Protein AF-A0A2E3K9Q4-F1 (afdb_monomer_lite)

Structure (mmCIF, N/CA/C/O backbone):
data_AF-A0A2E3K9Q4-F1
#
_entry.id   AF-A0A2E3K9Q4-F1
#
loop_
_atom_site.group_PDB
_atom_site.id
_atom_site.type_symbol
_atom_site.label_atom_id
_atom_site.label_alt_id
_atom_site.label_comp_id
_atom_site.label_asym_id
_atom_site.label_entity_id
_atom_site.label_seq_id
_atom_site.pdbx_PDB_ins_code
_atom_site.Cartn_x
_atom_site.Cartn_y
_atom_site.Cartn_z
_atom_site.occupancy
_atom_site.B_iso_or_equiv
_atom_site.auth_seq_id
_atom_site.auth_comp_id
_atom_site.auth_asym_id
_atom_site.auth_atom_id
_atom_site.pdbx_PDB_model_num
ATOM 1 N N . MET A 1 1 ? -9.034 2.480 24.193 1.00 53.28 1 MET A N 1
ATOM 2 C CA . MET A 1 1 ? -7.943 3.248 23.549 1.00 53.28 1 MET A CA 1
ATOM 3 C C . MET A 1 1 ? -8.328 3.494 22.101 1.00 53.28 1 MET A C 1
ATOM 5 O O . MET A 1 1 ? -9.004 2.638 21.544 1.00 53.28 1 MET A O 1
ATOM 9 N N . LYS A 1 2 ? -7.976 4.645 21.512 1.00 67.50 2 LYS A N 1
ATOM 10 C CA . LYS A 1 2 ? -8.100 4.810 20.055 1.00 67.50 2 LYS A CA 1
ATOM 11 C C . LYS A 1 2 ? -7.044 3.927 19.394 1.00 67.50 2 LYS A C 1
ATOM 13 O O . LYS A 1 2 ? -5.907 3.904 19.851 1.00 67.50 2 LYS A O 1
ATOM 18 N N . GLU A 1 3 ? -7.466 3.180 18.390 1.00 84.12 3 GLU A N 1
ATOM 19 C CA . GLU A 1 3 ? -6.628 2.265 17.625 1.00 84.12 3 GLU A CA 1
ATOM 20 C C . GLU A 1 3 ? -5.634 3.056 16.769 1.00 84.12 3 GLU A C 1
ATOM 22 O O . GLU A 1 3 ? -6.047 3.974 16.055 1.00 84.12 3 GLU A O 1
ATOM 27 N N . ASP A 1 4 ? -4.340 2.741 16.879 1.00 92.00 4 ASP A N 1
ATOM 28 C CA . ASP A 1 4 ? -3.295 3.387 16.081 1.00 92.00 4 ASP A CA 1
ATOM 29 C C . ASP A 1 4 ? -3.298 2.772 14.682 1.00 92.00 4 ASP A C 1
ATOM 31 O O . ASP A 1 4 ? -3.224 1.551 14.520 1.00 92.00 4 ASP A O 1
ATOM 35 N N . GLN A 1 5 ? -3.445 3.629 13.677 1.00 94.12 5 GLN A N 1
ATOM 36 C CA . GLN A 1 5 ? -3.624 3.242 12.285 1.00 94.12 5 GLN A CA 1
ATOM 37 C C . GLN A 1 5 ? -2.659 4.048 11.437 1.00 94.12 5 GLN A C 1
ATOM 39 O O . GLN A 1 5 ? -2.623 5.281 11.517 1.00 94.12 5 GLN A O 1
ATOM 44 N N . LYS A 1 6 ? -1.862 3.350 10.633 1.00 95.62 6 LYS A N 1
ATOM 45 C CA . LYS A 1 6 ? -0.792 3.974 9.863 1.00 95.62 6 LYS A CA 1
ATOM 46 C C . LYS A 1 6 ? -0.685 3.379 8.473 1.00 95.62 6 LYS A C 1
ATOM 48 O O . LYS A 1 6 ? -0.813 2.170 8.301 1.00 95.62 6 LYS A O 1
ATOM 53 N N . ILE A 1 7 ? -0.363 4.218 7.498 1.00 96.50 7 ILE A N 1
ATOM 54 C CA . ILE A 1 7 ? 0.267 3.769 6.256 1.00 96.50 7 ILE A CA 1
ATOM 55 C C . ILE A 1 7 ? 1.772 3.806 6.481 1.00 96.50 7 ILE A C 1
ATOM 57 O O . ILE A 1 7 ? 2.307 4.827 6.910 1.00 96.50 7 ILE A O 1
ATOM 61 N N . ILE A 1 8 ? 2.451 2.710 6.169 1.00 96.75 8 ILE A N 1
ATOM 62 C CA . ILE A 1 8 ? 3.909 2.632 6.191 1.00 96.75 8 ILE A CA 1
ATOM 63 C C . ILE A 1 8 ? 4.393 2.649 4.744 1.00 96.75 8 ILE A C 1
ATOM 65 O O . ILE A 1 8 ? 4.040 1.766 3.961 1.00 96.75 8 ILE A O 1
ATOM 69 N N . ILE A 1 9 ? 5.188 3.651 4.378 1.00 96.81 9 ILE A N 1
ATOM 70 C CA . ILE A 1 9 ? 5.891 3.693 3.094 1.00 96.81 9 ILE A CA 1
ATOM 71 C C . ILE A 1 9 ? 7.254 3.038 3.275 1.00 96.81 9 ILE A C 1
ATOM 73 O O . ILE A 1 9 ? 8.024 3.431 4.149 1.00 96.81 9 ILE A O 1
ATOM 77 N N . VAL A 1 10 ? 7.547 2.052 2.431 1.00 94.88 10 VAL A N 1
ATOM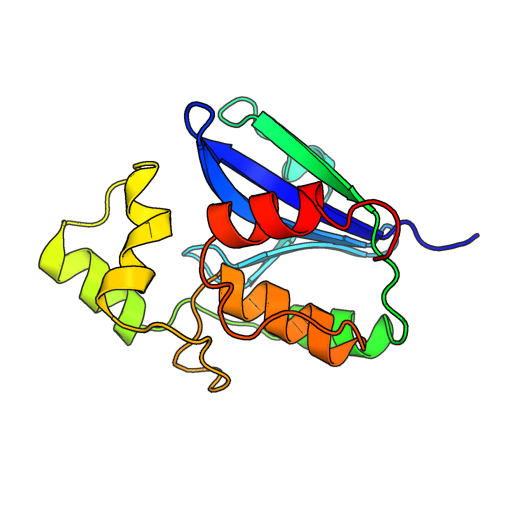 78 C CA . VAL A 1 10 ? 8.817 1.324 2.412 1.00 94.88 10 VAL A CA 1
ATOM 79 C C . VAL A 1 10 ? 9.694 1.901 1.314 1.00 94.88 10 VAL A C 1
ATOM 81 O O . VAL A 1 10 ? 9.271 2.000 0.158 1.00 94.88 10 VAL A O 1
ATOM 84 N N . PHE A 1 11 ? 10.927 2.241 1.660 1.00 93.75 11 PHE A N 1
ATOM 85 C CA . PHE A 1 11 ? 11.909 2.809 0.752 1.00 93.75 11 PHE A CA 1
ATOM 86 C C . PHE A 1 11 ? 13.020 1.805 0.467 1.00 93.75 11 PHE A C 1
ATOM 88 O O . PHE A 1 11 ? 13.621 1.241 1.382 1.00 93.75 11 PHE A O 1
ATOM 95 N N . LEU A 1 12 ? 13.335 1.636 -0.814 1.00 90.31 12 LEU A N 1
ATOM 96 C CA . LEU A 1 12 ? 14.504 0.903 -1.289 1.00 90.31 12 LEU A CA 1
ATOM 97 C C . LEU A 1 12 ? 15.464 1.919 -1.908 1.00 90.31 12 LEU A C 1
ATOM 99 O O . LEU A 1 12 ? 15.081 2.628 -2.835 1.00 90.31 12 LEU A O 1
ATOM 103 N N . ASN A 1 13 ? 16.695 2.016 -1.396 1.00 90.31 13 ASN A N 1
ATOM 104 C CA . ASN A 1 13 ? 17.681 3.016 -1.836 1.00 90.31 13 ASN A CA 1
ATOM 105 C C . ASN A 1 13 ? 17.119 4.455 -1.842 1.00 90.31 13 ASN A C 1
ATOM 107 O O . ASN A 1 13 ? 17.284 5.192 -2.812 1.00 90.31 13 ASN A O 1
ATOM 111 N N . SER A 1 14 ? 16.416 4.842 -0.770 1.00 90.81 14 SER A N 1
ATOM 112 C CA . SER A 1 14 ? 15.780 6.165 -0.601 1.00 90.81 14 SER A CA 1
ATOM 113 C C . SER A 1 14 ? 14.655 6.498 -1.591 1.00 90.81 14 SER A C 1
ATOM 115 O O . SER A 1 14 ? 14.201 7.640 -1.643 1.00 90.81 14 SER A O 1
ATOM 117 N N . ILE A 1 15 ? 14.157 5.516 -2.344 1.00 91.38 15 ILE A N 1
ATOM 118 C CA . ILE A 1 15 ? 13.041 5.683 -3.281 1.00 91.38 15 ILE A CA 1
ATOM 119 C C . ILE A 1 15 ? 11.824 4.910 -2.747 1.00 91.38 15 ILE A C 1
ATOM 121 O O . ILE A 1 15 ? 11.974 3.731 -2.410 1.00 91.38 15 ILE A O 1
ATOM 125 N N . PRO A 1 16 ? 10.623 5.527 -2.672 1.00 94.19 16 PRO A N 1
ATOM 126 C CA . PRO A 1 16 ? 9.401 4.821 -2.299 1.00 94.19 16 PRO A CA 1
ATOM 127 C C . PRO A 1 16 ? 9.161 3.624 -3.218 1.00 94.19 16 PRO A C 1
ATOM 129 O O . PRO A 1 16 ? 9.018 3.775 -4.431 1.00 94.19 16 PRO A O 1
ATOM 132 N N . TYR A 1 17 ? 9.106 2.438 -2.627 1.00 90.88 17 TYR A N 1
ATOM 133 C CA . TYR A 1 17 ? 9.100 1.170 -3.348 1.00 90.88 17 TYR A CA 1
ATOM 134 C C . TYR A 1 17 ? 7.825 0.367 -3.093 1.00 90.88 17 TYR A C 1
ATOM 136 O O . TYR A 1 17 ? 7.240 -0.198 -4.014 1.00 90.88 17 TYR A O 1
ATOM 144 N N . HIS A 1 18 ? 7.367 0.337 -1.844 1.00 93.00 18 HIS A N 1
ATOM 145 C CA . HIS A 1 18 ? 6.204 -0.440 -1.432 1.00 93.00 18 HIS A CA 1
ATOM 146 C C . HIS A 1 18 ? 5.434 0.283 -0.320 1.00 93.00 18 HIS A C 1
ATOM 148 O O . HIS A 1 18 ? 5.884 1.312 0.190 1.00 93.00 18 HIS A O 1
ATOM 154 N N . CYS A 1 19 ? 4.262 -0.230 0.048 1.00 95.06 19 CYS A N 1
ATOM 155 C CA . CYS A 1 19 ? 3.533 0.257 1.206 1.00 95.06 19 CYS A CA 1
ATOM 156 C C . CYS A 1 19 ? 2.765 -0.855 1.916 1.00 95.06 19 CYS A C 1
ATOM 158 O O . CYS A 1 19 ? 2.411 -1.872 1.319 1.00 95.06 19 CYS A O 1
ATOM 160 N N . ALA A 1 20 ? 2.486 -0.608 3.189 1.00 96.31 20 ALA A N 1
ATOM 161 C CA . ALA A 1 20 ? 1.694 -1.467 4.049 1.00 96.31 20 ALA A CA 1
ATOM 162 C C . ALA A 1 20 ? 0.750 -0.626 4.918 1.00 96.31 20 ALA A C 1
ATOM 164 O O . ALA A 1 20 ? 0.909 0.593 5.028 1.00 96.31 20 ALA A O 1
ATOM 165 N N . VAL A 1 21 ? -0.229 -1.277 5.542 1.00 96.75 21 VAL A N 1
ATOM 166 C CA . VAL A 1 21 ? -1.133 -0.652 6.516 1.00 96.75 21 VAL A CA 1
ATOM 167 C C . VAL A 1 21 ? -0.969 -1.345 7.855 1.00 96.75 21 VAL A C 1
ATOM 169 O O . VAL A 1 21 ? -1.169 -2.549 7.954 1.00 96.75 21 VAL A O 1
ATOM 172 N N . HIS A 1 22 ? -0.628 -0.583 8.885 1.00 96.31 22 HIS A N 1
ATOM 173 C CA . HIS A 1 22 ? -0.572 -1.061 10.258 1.00 96.31 22 HIS A CA 1
ATOM 174 C C . HIS A 1 22 ? -1.850 -0.672 10.999 1.00 96.31 22 HIS A C 1
ATOM 176 O O . HIS A 1 22 ? -2.239 0.497 10.994 1.00 96.31 22 HIS A O 1
ATOM 182 N N . ILE A 1 23 ? -2.479 -1.651 11.642 1.00 95.19 23 ILE A N 1
ATOM 183 C CA . ILE A 1 23 ? -3.609 -1.475 12.553 1.00 95.19 23 ILE A CA 1
ATOM 184 C C . ILE A 1 23 ? -3.205 -2.122 13.873 1.00 95.19 23 ILE A C 1
ATOM 186 O O . ILE A 1 23 ? -2.980 -3.328 13.914 1.00 95.19 23 ILE A O 1
ATOM 190 N N . SER A 1 24 ? -3.111 -1.342 14.952 1.00 93.12 24 SER A N 1
ATOM 191 C CA . SER A 1 24 ? -2.468 -1.796 16.195 1.00 93.12 24 SER A CA 1
ATOM 192 C C . SER A 1 24 ? -3.070 -3.049 16.838 1.00 93.12 24 SER A C 1
ATOM 194 O O . SER A 1 24 ? -2.381 -3.706 17.609 1.00 93.12 24 SER A O 1
ATOM 196 N N . SER A 1 25 ? -4.344 -3.363 16.579 1.00 91.88 25 SER A N 1
ATOM 197 C CA . SER A 1 25 ? -4.978 -4.574 17.121 1.00 91.88 25 SER A CA 1
ATOM 198 C C . SER A 1 25 ? -4.708 -5.838 16.297 1.00 91.88 25 SER A C 1
ATOM 200 O O . SER A 1 25 ? -4.865 -6.935 16.825 1.00 91.88 25 SER A O 1
ATOM 202 N N . GLU A 1 26 ? -4.280 -5.692 15.041 1.00 93.81 26 GLU A N 1
ATOM 203 C CA . GLU A 1 26 ? -4.147 -6.798 14.084 1.00 93.81 26 GLU A CA 1
ATOM 204 C C . GLU A 1 26 ? -2.698 -7.017 13.633 1.00 93.81 26 GLU A C 1
ATOM 206 O O . GLU A 1 26 ? -2.256 -8.154 13.492 1.00 93.81 26 GLU A O 1
ATOM 211 N N . GLY A 1 27 ? -1.950 -5.937 13.392 1.00 94.75 27 GLY A N 1
ATOM 212 C CA . GLY A 1 27 ? -0.607 -5.968 12.818 1.00 94.75 27 GLY A CA 1
ATOM 213 C C . GLY A 1 27 ? -0.514 -5.228 11.484 1.00 94.75 27 GLY A C 1
ATOM 214 O O . GLY A 1 27 ? -1.232 -4.256 11.232 1.00 94.75 27 GLY A O 1
ATOM 215 N N . VAL A 1 28 ? 0.436 -5.645 10.649 1.00 95.62 28 VAL A N 1
ATOM 216 C CA . VAL A 1 28 ? 0.784 -5.008 9.376 1.00 95.62 28 VAL A CA 1
ATOM 217 C C . VAL A 1 28 ? 0.261 -5.833 8.206 1.00 95.62 28 VAL A C 1
ATOM 219 O O . VAL A 1 28 ? 0.674 -6.975 8.005 1.00 95.62 28 VAL A O 1
ATOM 222 N N . PHE A 1 29 ? -0.613 -5.223 7.411 1.00 94.81 29 PHE A N 1
ATOM 223 C CA . PHE A 1 29 ? -1.138 -5.763 6.166 1.00 94.81 29 PHE A CA 1
ATOM 224 C C . PHE A 1 29 ? -0.307 -5.277 4.981 1.00 94.81 29 PHE A C 1
ATOM 226 O O . PHE A 1 29 ? -0.184 -4.073 4.747 1.00 94.81 29 PHE A O 1
ATOM 233 N N . GLU A 1 30 ? 0.208 -6.211 4.188 1.00 91.94 30 GLU A N 1
ATOM 234 C CA . GLU A 1 30 ? 0.896 -5.924 2.928 1.00 91.94 30 GLU A CA 1
ATOM 235 C C . GLU A 1 30 ? 0.453 -6.893 1.826 1.00 91.94 30 GLU A C 1
ATOM 237 O O . GLU A 1 30 ? 0.016 -8.011 2.102 1.00 91.94 30 GLU A O 1
ATOM 242 N N . LEU A 1 31 ? 0.604 -6.481 0.567 1.00 86.62 31 LEU A N 1
ATOM 243 C CA . LEU A 1 31 ? 0.501 -7.379 -0.583 1.00 86.62 31 LEU A CA 1
ATOM 244 C C . LEU A 1 31 ? 1.864 -7.458 -1.260 1.00 86.62 31 LEU A C 1
ATOM 246 O O . LEU A 1 31 ? 2.276 -6.527 -1.947 1.00 86.62 31 LEU A O 1
ATOM 250 N N . ASN A 1 32 ? 2.542 -8.588 -1.093 1.00 82.62 32 ASN A N 1
ATOM 251 C CA . ASN A 1 32 ? 3.814 -8.863 -1.752 1.00 82.62 32 ASN A CA 1
ATOM 252 C C . ASN A 1 32 ? 3.634 -9.941 -2.837 1.00 82.62 32 ASN A C 1
ATOM 254 O O . ASN A 1 32 ? 2.518 -10.343 -3.172 1.00 82.62 32 ASN A O 1
ATOM 258 N N . PHE A 1 33 ? 4.743 -10.416 -3.403 1.00 72.38 33 PHE A N 1
ATOM 259 C CA . PHE A 1 33 ? 4.725 -11.436 -4.453 1.00 72.38 33 PHE A CA 1
ATOM 260 C C . PHE A 1 33 ? 4.080 -12.766 -4.028 1.00 72.38 33 PHE A C 1
ATOM 262 O O . PHE A 1 33 ? 3.431 -13.419 -4.839 1.00 72.38 33 PHE A O 1
ATOM 269 N N . LEU A 1 34 ? 4.222 -13.151 -2.758 1.00 73.69 34 LEU A N 1
ATOM 270 C CA . LEU A 1 34 ? 3.626 -14.368 -2.198 1.00 73.69 34 LEU A CA 1
ATOM 271 C C . LEU A 1 34 ? 2.138 -14.191 -1.860 1.00 73.69 34 LEU A C 1
ATOM 273 O O . LEU A 1 34 ? 1.470 -15.156 -1.495 1.00 73.69 34 LEU A O 1
ATOM 277 N N . GLY A 1 35 ? 1.622 -12.968 -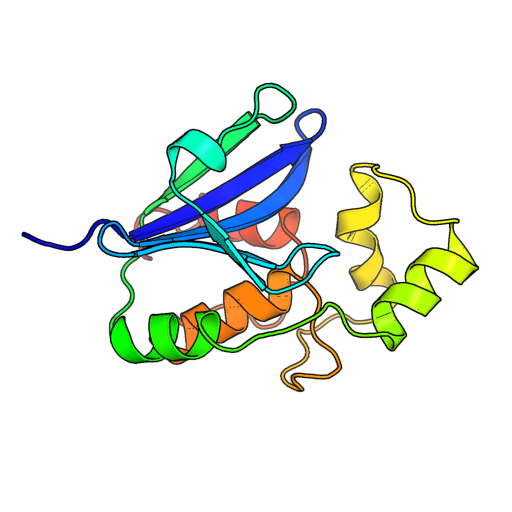1.990 1.00 82.00 35 GLY A N 1
ATOM 278 C CA . GLY A 1 35 ? 0.240 -12.609 -1.726 1.00 82.00 35 GLY A CA 1
ATOM 279 C C . GLY A 1 35 ? 0.071 -11.688 -0.524 1.00 82.00 35 GLY A C 1
ATOM 280 O O . GLY A 1 35 ? 1.019 -11.080 -0.016 1.00 82.00 35 GLY A O 1
ATOM 281 N N . SER A 1 36 ? -1.183 -11.534 -0.114 1.00 86.56 36 SER A N 1
ATOM 282 C CA . SER A 1 36 ? -1.580 -10.767 1.060 1.00 86.56 36 SER A CA 1
ATOM 283 C C . SER A 1 36 ? -1.001 -11.425 2.306 1.00 86.56 36 SER A C 1
ATOM 285 O O . SER A 1 36 ? -1.206 -12.622 2.523 1.00 86.56 36 SER A O 1
ATOM 287 N N . ASN A 1 37 ? -0.309 -10.647 3.124 1.00 86.06 37 ASN A N 1
ATOM 288 C CA . ASN A 1 37 ? 0.292 -11.103 4.364 1.00 86.06 37 ASN A CA 1
ATOM 289 C C . ASN A 1 37 ? -0.158 -10.219 5.524 1.00 86.06 37 ASN A C 1
ATOM 291 O O . ASN A 1 37 ? -0.359 -9.016 5.358 1.00 86.06 37 ASN A O 1
ATOM 295 N N . LEU A 1 38 ? -0.277 -10.847 6.691 1.00 91.19 38 LEU A N 1
ATOM 296 C CA . LEU A 1 38 ? -0.406 -10.188 7.982 1.00 91.19 38 LEU A CA 1
ATOM 297 C 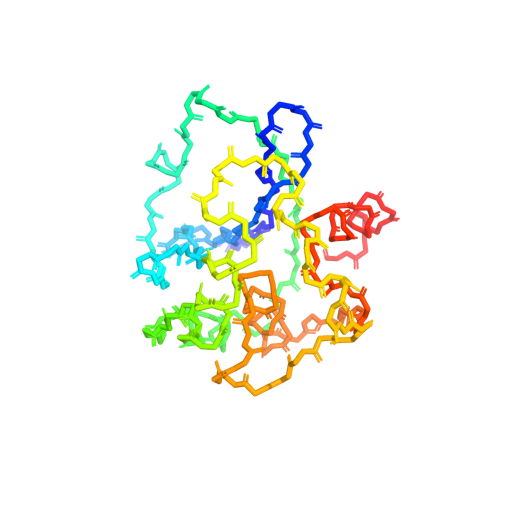C . LEU A 1 38 ? 0.847 -10.523 8.787 1.00 91.19 38 LEU A C 1
ATOM 299 O O . LEU A 1 38 ? 1.184 -11.700 8.926 1.00 91.19 38 LEU A O 1
ATOM 303 N N . ARG A 1 39 ? 1.552 -9.501 9.267 1.00 89.62 39 ARG A N 1
ATOM 304 C CA . ARG A 1 39 ? 2.781 -9.648 10.055 1.00 89.62 39 ARG A CA 1
ATOM 305 C C . ARG A 1 39 ? 2.705 -8.849 11.340 1.00 89.62 39 ARG A C 1
ATOM 307 O O . ARG A 1 39 ? 2.028 -7.822 11.398 1.00 89.62 39 ARG A O 1
ATOM 314 N N . ASN A 1 40 ? 3.476 -9.267 12.335 1.00 90.62 40 ASN A N 1
ATOM 315 C CA . ASN A 1 40 ? 3.760 -8.401 13.471 1.00 90.62 40 ASN A CA 1
ATOM 316 C C . ASN A 1 40 ? 4.607 -7.203 13.012 1.00 90.62 40 ASN A C 1
ATOM 318 O O . ASN A 1 40 ? 5.390 -7.309 12.065 1.00 90.62 40 ASN A O 1
ATOM 322 N N . LEU A 1 41 ? 4.471 -6.061 13.691 1.00 89.44 41 LEU A N 1
ATOM 323 C CA . LEU A 1 41 ? 5.174 -4.829 13.317 1.00 89.44 41 LEU A CA 1
ATOM 324 C C . LEU A 1 41 ? 6.704 -5.005 13.319 1.00 89.44 41 LEU A C 1
ATOM 326 O O . LEU A 1 41 ? 7.372 -4.595 12.373 1.00 89.44 41 LEU A O 1
ATOM 330 N N . ASP A 1 42 ? 7.245 -5.688 14.329 1.00 88.81 42 ASP A N 1
ATOM 331 C CA . ASP A 1 42 ? 8.689 -5.931 14.451 1.00 88.81 42 ASP A CA 1
ATOM 332 C C . ASP A 1 42 ? 9.233 -6.860 13.353 1.00 88.81 42 ASP A C 1
ATOM 334 O O . ASP A 1 42 ? 10.373 -6.713 12.921 1.00 88.81 42 ASP A O 1
ATOM 338 N N . GLU A 1 43 ? 8.415 -7.796 12.861 1.00 88.25 43 GLU A N 1
ATOM 339 C CA . GLU A 1 43 ? 8.775 -8.696 11.754 1.00 88.25 43 GLU A CA 1
ATOM 340 C C . GLU A 1 43 ? 8.716 -7.994 10.393 1.00 88.25 43 GLU A C 1
ATOM 342 O O . GLU A 1 43 ? 9.404 -8.387 9.448 1.00 88.25 43 GLU A O 1
ATOM 347 N N . PHE A 1 44 ? 7.867 -6.971 10.270 1.00 89.50 44 PHE A N 1
ATOM 348 C CA . PHE A 1 44 ? 7.775 -6.161 9.063 1.00 89.50 44 PHE A CA 1
ATOM 349 C C . PHE A 1 44 ? 9.022 -5.286 8.882 1.00 89.50 44 PHE A C 1
ATOM 351 O O . PHE A 1 44 ? 9.528 -5.157 7.764 1.00 89.50 44 PHE A O 1
ATOM 358 N N . TYR A 1 45 ? 9.553 -4.729 9.974 1.00 90.56 45 TYR A N 1
ATOM 359 C CA . TYR A 1 45 ? 10.752 -3.900 9.935 1.00 90.56 45 TYR A CA 1
ATOM 360 C C . TYR A 1 45 ? 12.025 -4.711 9.666 1.00 90.56 45 TYR A C 1
ATOM 362 O O . TYR A 1 45 ? 12.618 -5.345 10.532 1.00 90.56 45 TYR A O 1
ATOM 370 N N . ASN A 1 46 ? 12.499 -4.623 8.428 1.00 85.12 46 ASN A N 1
ATOM 371 C CA . ASN A 1 46 ? 13.760 -5.185 7.959 1.00 85.12 46 ASN A CA 1
ATOM 372 C C . ASN A 1 46 ? 14.835 -4.094 7.772 1.00 85.12 46 ASN A C 1
ATOM 374 O O . ASN A 1 46 ? 14.545 -3.015 7.254 1.00 85.12 46 ASN A O 1
ATOM 378 N N . LYS A 1 47 ? 16.087 -4.411 8.134 1.00 80.25 47 LYS A N 1
ATOM 379 C CA . LYS A 1 47 ? 17.276 -3.546 8.009 1.00 80.25 47 LYS A CA 1
ATOM 380 C C . LYS A 1 47 ? 17.638 -3.148 6.570 1.00 80.25 47 LYS A C 1
ATOM 382 O O . LYS A 1 47 ? 18.384 -2.193 6.390 1.00 80.25 47 LYS A O 1
ATOM 387 N N . GLU A 1 48 ? 17.155 -3.870 5.560 1.00 85.69 48 GLU A N 1
ATOM 388 C CA . GLU A 1 48 ? 17.409 -3.569 4.141 1.00 85.69 48 GLU A CA 1
ATOM 389 C C . GLU A 1 48 ? 16.636 -2.355 3.61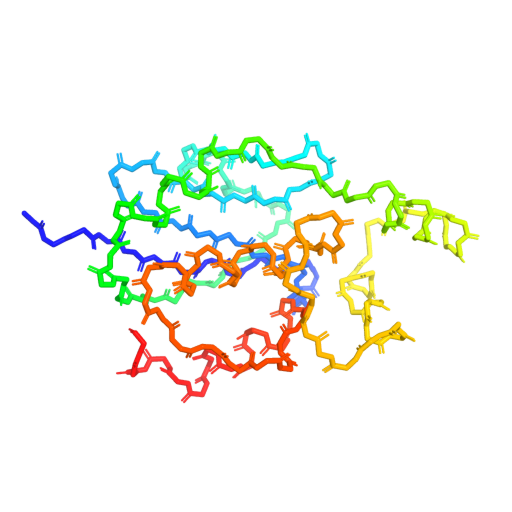1 1.00 85.69 48 GLU A C 1
ATOM 391 O O . GLU A 1 48 ? 16.962 -1.848 2.537 1.00 85.69 48 GLU A O 1
ATOM 396 N N . TYR A 1 49 ? 15.608 -1.902 4.328 1.00 90.81 49 TYR A N 1
ATOM 397 C CA . TYR A 1 49 ? 14.760 -0.796 3.899 1.00 90.81 49 TYR A CA 1
ATOM 398 C C . TYR A 1 49 ? 14.729 0.308 4.949 1.00 90.81 49 TYR A C 1
ATOM 400 O O . TYR A 1 49 ? 15.002 0.089 6.131 1.00 90.81 49 TYR A O 1
ATOM 408 N N . THR A 1 50 ? 14.347 1.499 4.507 1.00 95.06 50 THR A N 1
ATOM 409 C CA . THR A 1 50 ? 13.928 2.578 5.402 1.00 95.06 50 THR A CA 1
ATOM 410 C C . THR A 1 50 ? 12.419 2.773 5.301 1.00 95.06 50 THR A C 1
ATOM 412 O O . THR A 1 50 ? 11.784 2.322 4.345 1.00 95.06 50 THR A O 1
ATOM 415 N N . TYR A 1 51 ? 11.830 3.401 6.317 1.00 96.06 51 TYR A N 1
ATOM 416 C CA . TYR A 1 51 ? 10.380 3.468 6.475 1.00 96.06 51 TYR A CA 1
ATOM 417 C C . TYR A 1 51 ? 9.947 4.872 6.874 1.00 96.06 51 TYR A C 1
ATOM 419 O O . TYR A 1 51 ? 10.630 5.536 7.654 1.00 96.06 51 TYR A O 1
ATOM 427 N N . GLU A 1 52 ? 8.791 5.297 6.374 1.00 96.69 52 GLU A N 1
ATOM 428 C CA . GLU A 1 52 ? 8.098 6.490 6.857 1.00 96.69 52 GLU A CA 1
ATOM 429 C C . GLU A 1 52 ? 6.646 6.138 7.181 1.00 96.69 52 GLU A C 1
ATOM 431 O O . GLU A 1 52 ? 5.952 5.515 6.374 1.00 96.69 52 GLU A O 1
ATOM 436 N N . GLU A 1 53 ? 6.198 6.515 8.378 1.00 95.56 53 GLU A N 1
ATOM 437 C CA . GLU A 1 53 ? 4.854 6.229 8.875 1.00 95.56 53 GLU A CA 1
ATOM 438 C C . GLU A 1 53 ? 3.960 7.470 8.781 1.00 95.56 53 GLU A C 1
ATOM 440 O O . GLU A 1 53 ? 4.331 8.558 9.222 1.00 95.56 53 GLU A O 1
ATOM 445 N N . PHE A 1 54 ? 2.741 7.279 8.284 1.00 95.38 54 PHE A N 1
ATOM 446 C CA . PHE A 1 54 ? 1.714 8.311 8.183 1.00 95.38 54 PHE A CA 1
ATOM 447 C C . PHE A 1 54 ? 0.486 7.859 8.950 1.00 95.38 54 PHE A C 1
ATOM 449 O O . PHE A 1 54 ? -0.080 6.811 8.639 1.00 95.38 54 PHE A O 1
ATOM 456 N N . LYS A 1 55 ? 0.070 8.637 9.951 1.00 94.25 55 LYS A N 1
ATOM 457 C CA . LYS A 1 55 ? -1.169 8.355 10.682 1.00 94.25 55 LYS A CA 1
ATOM 458 C C . LYS A 1 55 ? -2.363 8.556 9.755 1.00 94.25 55 LYS A C 1
ATOM 460 O O . LYS A 1 55 ? -2.356 9.462 8.929 1.00 94.25 55 LYS A O 1
ATOM 465 N N . ILE A 1 56 ? -3.361 7.696 9.904 1.00 93.19 56 ILE A N 1
ATOM 466 C CA . ILE A 1 56 ? -4.616 7.764 9.154 1.00 93.19 56 ILE A CA 1
ATOM 467 C C . ILE A 1 56 ? -5.798 7.515 10.089 1.00 93.19 56 ILE A C 1
ATOM 469 O O . ILE A 1 56 ? -5.642 6.902 11.146 1.00 93.19 56 ILE A O 1
ATOM 473 N N . ASN A 1 57 ? -6.993 7.930 9.677 1.00 91.56 57 ASN A N 1
ATOM 474 C CA . ASN A 1 57 ? -8.228 7.648 10.397 1.00 91.56 57 ASN A CA 1
ATOM 475 C C . ASN A 1 57 ? -9.229 6.867 9.532 1.00 91.56 57 ASN A C 1
ATOM 477 O O . ASN A 1 57 ? -10.059 7.434 8.814 1.00 91.56 57 ASN A O 1
ATOM 481 N N . ILE A 1 58 ? -9.191 5.541 9.632 1.00 92.62 58 ILE A N 1
ATOM 482 C CA . ILE A 1 58 ? -10.152 4.651 8.984 1.00 92.62 58 ILE A CA 1
ATOM 483 C C . ILE A 1 58 ? -11.458 4.667 9.787 1.00 92.62 58 ILE A C 1
ATOM 485 O O . ILE A 1 58 ? -11.499 4.314 10.964 1.00 92.62 58 ILE A O 1
ATOM 489 N N . LYS A 1 59 ? -12.558 5.060 9.137 1.00 92.44 59 LYS A N 1
ATOM 490 C CA . LYS A 1 59 ? -13.877 5.170 9.783 1.00 92.44 59 LYS A CA 1
ATOM 491 C C . LYS A 1 59 ? -14.500 3.803 10.056 1.00 92.44 59 LYS A C 1
ATOM 493 O O . LYS A 1 59 ? -15.120 3.605 11.096 1.00 92.44 59 LYS A O 1
ATOM 498 N N . ASP A 1 60 ? -14.354 2.874 9.114 1.00 95.06 60 ASP A N 1
ATOM 499 C CA . ASP A 1 60 ? -14.889 1.513 9.190 1.00 95.06 60 ASP A CA 1
ATOM 500 C C . ASP A 1 60 ? -13.749 0.487 9.161 1.00 95.06 60 ASP A C 1
ATOM 502 O O . ASP A 1 60 ? -13.505 -0.207 8.172 1.00 95.06 60 ASP A O 1
ATOM 506 N N . ILE A 1 61 ? -13.027 0.422 10.281 1.00 93.25 61 ILE A N 1
ATOM 507 C CA . ILE A 1 61 ? -11.858 -0.447 10.471 1.00 93.25 61 ILE A CA 1
ATOM 508 C C . ILE A 1 61 ? -12.211 -1.914 10.196 1.00 93.25 61 ILE A C 1
ATOM 510 O O . ILE A 1 61 ? -11.460 -2.614 9.521 1.00 93.25 61 ILE A O 1
ATOM 514 N N . LYS A 1 62 ? -13.396 -2.369 10.629 1.00 94.06 62 LYS A N 1
ATOM 515 C CA . LYS A 1 62 ? -13.859 -3.749 10.414 1.00 94.06 62 LYS A CA 1
ATOM 516 C C . LYS A 1 62 ? -13.941 -4.103 8.932 1.00 94.06 62 LYS A C 1
ATOM 518 O O . LYS A 1 62 ? -13.515 -5.189 8.548 1.00 94.06 62 LYS A O 1
ATOM 523 N N . LYS A 1 63 ? -14.463 -3.212 8.080 1.00 95.12 63 LYS A N 1
ATOM 524 C CA . LYS A 1 63 ? -14.486 -3.455 6.627 1.00 95.12 63 LYS A CA 1
ATOM 525 C C . LYS A 1 63 ? -13.089 -3.515 6.025 1.00 95.12 63 LYS A C 1
ATOM 527 O O . LYS A 1 63 ? -12.866 -4.340 5.141 1.00 95.12 63 LYS A O 1
ATOM 532 N N . THR A 1 64 ? -12.171 -2.674 6.491 1.00 94.50 64 THR A N 1
ATOM 533 C CA . THR A 1 64 ? -10.779 -2.708 6.032 1.00 94.50 64 THR A CA 1
ATOM 534 C C . THR A 1 64 ? -10.083 -4.004 6.442 1.00 94.50 64 THR A C 1
ATOM 536 O O . THR A 1 64 ? -9.518 -4.670 5.578 1.00 94.50 64 THR A O 1
ATOM 539 N N . ILE A 1 65 ? -10.193 -4.418 7.707 1.00 93.94 65 ILE A N 1
ATOM 540 C CA . ILE A 1 65 ? -9.623 -5.685 8.195 1.00 93.94 65 ILE A CA 1
ATOM 541 C C . ILE A 1 65 ? -10.203 -6.864 7.410 1.00 93.94 65 ILE A C 1
ATOM 543 O O . ILE A 1 65 ? -9.451 -7.674 6.878 1.00 93.94 65 ILE A O 1
ATOM 547 N N . ASN A 1 66 ? -11.529 -6.927 7.253 1.00 93.50 66 ASN A N 1
ATOM 548 C CA . ASN A 1 66 ? -12.176 -8.000 6.495 1.00 93.50 66 ASN A CA 1
ATOM 549 C C . ASN A 1 66 ? -11.687 -8.065 5.043 1.00 93.50 66 ASN A C 1
ATOM 551 O O . ASN A 1 66 ? -11.541 -9.153 4.495 1.00 93.50 66 ASN A O 1
ATOM 555 N N . PHE A 1 67 ? -11.433 -6.912 4.418 1.00 93.19 67 PHE A N 1
ATOM 556 C CA . PHE A 1 67 ? -10.860 -6.863 3.078 1.00 93.19 67 PHE A CA 1
ATOM 557 C C . PHE A 1 67 ? -9.424 -7.404 3.058 1.00 93.19 67 PHE A C 1
ATOM 559 O O . PHE A 1 67 ? -9.102 -8.219 2.195 1.00 93.19 67 PHE A O 1
ATOM 566 N N . PHE A 1 68 ? -8.569 -6.983 3.996 1.00 91.69 68 PHE A N 1
ATOM 567 C CA . PHE A 1 68 ? -7.170 -7.416 4.032 1.00 91.69 68 PHE A CA 1
ATOM 568 C C . PHE A 1 68 ? -6.985 -8.870 4.488 1.00 91.69 68 PHE A C 1
ATOM 570 O O . PHE A 1 68 ? -6.012 -9.510 4.097 1.00 91.69 68 PHE A O 1
ATOM 577 N N . ALA A 1 69 ? -7.938 -9.420 5.243 1.00 86.81 69 ALA A N 1
ATOM 578 C CA . ALA A 1 69 ? -7.964 -10.828 5.627 1.00 86.81 69 ALA A CA 1
ATOM 579 C C . ALA A 1 69 ? -8.252 -11.771 4.441 1.00 86.81 69 ALA A C 1
ATOM 581 O O . ALA A 1 69 ? -7.976 -12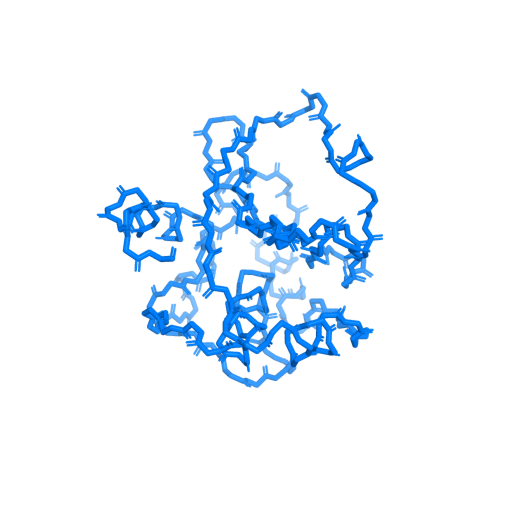.972 4.512 1.00 86.81 69 ALA A O 1
ATOM 582 N N . CYS A 1 70 ? -8.805 -11.264 3.333 1.00 83.00 70 CYS A N 1
ATOM 583 C CA . CYS A 1 70 ? -9.003 -12.067 2.133 1.00 83.00 70 CYS A CA 1
ATOM 584 C C . CYS A 1 70 ? -7.662 -12.355 1.450 1.00 83.00 70 CYS A C 1
ATOM 586 O O . CYS A 1 70 ? -6.971 -11.431 1.018 1.00 83.00 70 CYS A O 1
ATOM 588 N N . LYS A 1 71 ? -7.348 -13.645 1.256 1.00 75.62 71 LYS A N 1
ATOM 589 C CA . LYS A 1 71 ? -6.190 -14.063 0.457 1.00 75.62 71 LYS A CA 1
ATOM 590 C C . LYS A 1 71 ? -6.257 -13.432 -0.932 1.00 75.62 71 LYS A C 1
ATOM 592 O O . LYS A 1 71 ? -7.149 -13.740 -1.722 1.00 75.62 71 LYS A O 1
ATOM 597 N N . CYS A 1 72 ? -5.295 -12.572 -1.227 1.00 79.25 72 CYS A N 1
ATOM 598 C CA . CYS A 1 72 ? -5.111 -11.957 -2.531 1.00 79.25 72 CYS A CA 1
ATOM 599 C C . CYS A 1 72 ? -3.708 -12.290 -3.034 1.00 79.25 72 CYS A C 1
ATOM 601 O O . CYS A 1 72 ? -2.769 -12.357 -2.249 1.00 79.25 72 CYS A O 1
ATOM 603 N N . MET A 1 73 ? -3.557 -12.508 -4.335 1.00 73.06 73 MET A N 1
ATOM 604 C CA . MET A 1 73 ? -2.245 -12.593 -4.970 1.00 73.06 73 MET A CA 1
ATOM 605 C C . MET A 1 73 ? -2.114 -11.457 -5.967 1.00 73.06 73 MET A C 1
ATOM 607 O O . MET A 1 73 ? -3.109 -11.037 -6.567 1.00 73.06 73 MET A O 1
ATOM 611 N N . LEU A 1 74 ? -0.878 -11.000 -6.185 1.00 70.88 74 LEU A N 1
ATOM 612 C CA . LEU A 1 74 ? -0.587 -10.252 -7.399 1.00 70.88 74 LEU A CA 1
ATOM 613 C C . LEU A 1 74 ? -1.047 -11.089 -8.587 1.00 70.88 74 LEU A C 1
ATOM 615 O O . LEU A 1 74 ? -0.849 -12.302 -8.652 1.00 70.88 74 LEU A O 1
ATOM 619 N N . THR A 1 75 ? -1.747 -10.438 -9.496 1.00 68.00 75 THR A N 1
ATOM 620 C CA . THR A 1 75 ? -2.468 -11.167 -10.531 1.00 68.00 75 THR A CA 1
ATOM 621 C C . THR A 1 75 ? -1.472 -11.727 -11.529 1.00 68.00 75 THR A C 1
ATOM 623 O O . THR A 1 75 ? -0.487 -11.065 -11.858 1.00 68.00 75 THR A O 1
ATOM 626 N N . GLU A 1 76 ? -1.732 -12.931 -12.040 1.00 65.06 76 GLU A N 1
ATOM 627 C CA . GLU A 1 76 ? -0.843 -13.586 -13.007 1.00 65.06 76 GLU A CA 1
ATOM 628 C C . GLU A 1 76 ? -0.558 -12.678 -14.211 1.00 65.06 76 GLU A C 1
ATOM 630 O O . GLU A 1 76 ? 0.550 -12.636 -14.730 1.00 65.06 76 GLU A O 1
ATOM 635 N N . LYS A 1 77 ? -1.542 -11.858 -14.591 1.00 69.25 77 LYS A N 1
ATOM 636 C CA . LYS A 1 77 ? -1.407 -10.822 -15.611 1.00 69.25 77 LYS A CA 1
ATOM 637 C C . LYS A 1 77 ? -0.304 -9.809 -15.281 1.00 69.25 77 LYS A C 1
ATOM 639 O O . LYS A 1 77 ? 0.509 -9.530 -16.152 1.00 69.25 77 LYS A O 1
ATOM 644 N N . ILE A 1 78 ? -0.260 -9.266 -14.062 1.00 72.06 78 ILE A N 1
ATOM 645 C CA . ILE A 1 78 ? 0.791 -8.324 -13.633 1.00 72.06 78 ILE A CA 1
ATOM 646 C C . ILE A 1 78 ? 2.132 -9.054 -13.512 1.00 72.06 78 ILE A C 1
ATOM 648 O O . ILE A 1 78 ? 3.146 -8.549 -13.991 1.00 72.06 78 ILE A O 1
ATOM 652 N N . ILE A 1 79 ? 2.118 -10.274 -12.963 1.00 72.00 79 ILE A N 1
ATOM 653 C CA . ILE A 1 79 ? 3.322 -11.094 -12.791 1.00 72.00 79 ILE A CA 1
ATOM 654 C C . ILE A 1 79 ? 3.994 -11.407 -14.131 1.00 72.00 79 ILE A C 1
ATOM 656 O O . ILE A 1 79 ? 5.171 -11.106 -14.339 1.00 72.00 79 ILE A O 1
ATOM 660 N N . ASN A 1 80 ? 3.232 -11.983 -15.060 1.00 69.81 80 ASN A N 1
ATOM 661 C CA . ASN A 1 80 ? 3.703 -12.349 -16.391 1.00 69.81 80 ASN A CA 1
ATOM 662 C C . ASN A 1 80 ? 4.145 -11.115 -17.171 1.00 69.81 80 ASN A C 1
ATOM 664 O O . ASN A 1 80 ? 5.133 -11.169 -17.900 1.00 69.81 80 ASN A O 1
ATOM 668 N N . TYR A 1 81 ? 3.452 -9.991 -16.993 1.00 69.25 81 TYR A N 1
ATOM 669 C CA . TYR A 1 81 ? 3.822 -8.752 -17.650 1.00 69.25 81 TYR A CA 1
ATOM 670 C C . TYR A 1 81 ? 5.209 -8.258 -17.198 1.00 69.25 81 TYR A C 1
ATOM 672 O O . TYR A 1 81 ? 6.076 -8.018 -18.042 1.00 69.25 81 TYR A O 1
ATOM 680 N N . GLU A 1 82 ? 5.456 -8.127 -15.892 1.00 68.56 82 GLU A N 1
ATOM 681 C CA . GLU A 1 82 ? 6.767 -7.689 -15.389 1.00 68.56 82 GLU A CA 1
ATOM 682 C C . GLU A 1 82 ? 7.884 -8.670 -15.759 1.00 68.56 82 GLU A C 1
ATOM 684 O O . GLU A 1 82 ? 8.961 -8.262 -16.207 1.00 68.56 82 GLU A O 1
ATOM 689 N N . ARG A 1 83 ? 7.611 -9.974 -15.643 1.00 70.06 83 ARG A N 1
ATOM 690 C CA . ARG A 1 83 ? 8.560 -11.030 -16.002 1.00 70.06 83 ARG A CA 1
ATOM 691 C C . ARG A 1 83 ? 8.952 -10.975 -17.479 1.00 70.06 83 ARG A C 1
ATOM 693 O O . ARG A 1 83 ? 10.144 -10.995 -17.772 1.00 70.06 83 ARG A O 1
ATOM 700 N N . ASN A 1 84 ? 7.985 -10.869 -18.391 1.00 69.12 84 ASN A N 1
ATOM 701 C CA . ASN A 1 84 ? 8.238 -10.914 -19.836 1.00 69.12 84 ASN A CA 1
ATOM 702 C C . ASN A 1 84 ? 8.954 -9.666 -20.369 1.00 69.12 84 ASN A C 1
ATOM 704 O O . ASN A 1 84 ? 9.624 -9.749 -21.393 1.00 69.12 84 ASN A O 1
ATOM 708 N N . ASN A 1 85 ? 8.826 -8.520 -19.694 1.00 63.94 85 ASN A N 1
ATOM 709 C CA . ASN A 1 85 ? 9.422 -7.269 -20.167 1.00 63.94 85 ASN A CA 1
ATOM 710 C C . ASN A 1 85 ? 10.790 -6.965 -19.552 1.00 63.94 85 ASN A C 1
ATOM 712 O O . ASN A 1 85 ? 11.595 -6.286 -20.184 1.00 63.94 85 ASN A O 1
ATOM 716 N N . ARG A 1 86 ? 11.057 -7.406 -18.315 1.00 59.12 86 ARG A N 1
ATOM 717 C CA . ARG A 1 86 ? 12.286 -7.023 -17.601 1.00 59.12 86 ARG A CA 1
ATOM 718 C C . ARG A 1 86 ? 12.985 -8.148 -16.857 1.00 59.12 86 ARG A C 1
ATOM 720 O O . ARG A 1 86 ? 14.051 -7.876 -16.338 1.00 59.12 86 ARG A O 1
ATOM 727 N N . GLY A 1 87 ? 12.432 -9.359 -16.770 1.00 54.38 87 GLY A N 1
ATOM 728 C CA . GLY A 1 87 ? 13.023 -10.412 -15.940 1.00 54.38 87 GLY A CA 1
ATOM 729 C C . GLY A 1 87 ? 13.019 -10.056 -14.448 1.00 54.38 87 GLY A C 1
ATOM 730 O O . GLY A 1 87 ? 14.067 -10.060 -13.835 1.00 54.38 87 GLY A O 1
ATOM 731 N N . TRP A 1 88 ? 11.858 -9.693 -13.888 1.00 58.84 88 TRP A N 1
ATOM 732 C CA . TRP A 1 88 ? 11.580 -9.473 -12.450 1.00 58.84 88 TRP A CA 1
ATOM 733 C C . TRP A 1 88 ? 12.804 -9.190 -11.546 1.00 58.84 88 TRP A C 1
ATOM 735 O O . TRP A 1 88 ? 13.326 -10.081 -10.874 1.00 58.84 88 TRP A O 1
ATOM 745 N N . PHE A 1 89 ? 13.239 -7.929 -11.484 1.00 61.06 89 PHE A N 1
ATOM 746 C CA . PHE A 1 89 ? 14.356 -7.503 -10.636 1.00 61.06 89 PHE A CA 1
ATOM 747 C C . PHE A 1 89 ? 13.876 -6.565 -9.523 1.00 61.06 89 PHE A C 1
ATOM 749 O O . PHE A 1 89 ? 13.157 -5.601 -9.794 1.00 61.06 89 PHE A O 1
ATOM 756 N N . LYS A 1 90 ? 14.322 -6.807 -8.279 1.00 67.62 90 LYS A N 1
ATOM 757 C CA . LYS A 1 90 ? 14.151 -5.892 -7.134 1.00 67.62 90 LYS A CA 1
ATOM 758 C C . LYS A 1 90 ? 14.952 -4.612 -7.403 1.00 67.62 90 LYS A C 1
ATOM 760 O O . LYS A 1 90 ? 16.114 -4.503 -7.028 1.00 67.62 90 LYS A O 1
ATOM 765 N N . THR A 1 91 ? 14.330 -3.667 -8.099 1.00 71.81 91 THR A N 1
ATOM 766 C CA . THR A 1 91 ? 14.881 -2.346 -8.421 1.00 71.81 91 THR A CA 1
ATOM 767 C C . THR A 1 91 ? 13.854 -1.287 -8.039 1.00 71.81 91 THR A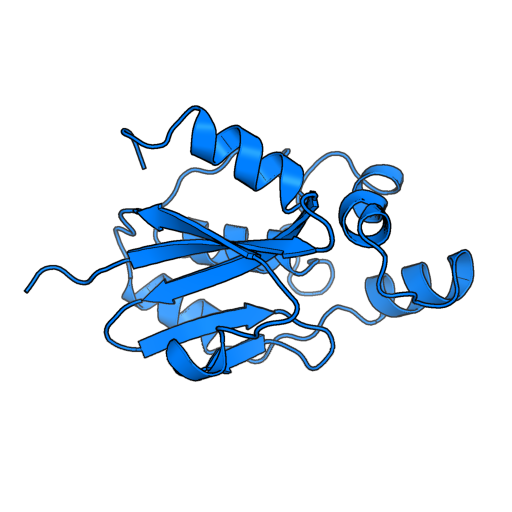 C 1
ATOM 769 O O . THR A 1 91 ? 12.660 -1.540 -8.202 1.00 71.81 91 THR A O 1
ATOM 772 N N . PRO A 1 92 ? 14.258 -0.115 -7.531 1.00 69.81 92 PRO A N 1
ATOM 773 C CA . PRO A 1 92 ? 13.311 0.947 -7.200 1.00 69.81 92 PRO A CA 1
ATOM 774 C C . PRO A 1 92 ? 12.364 1.311 -8.353 1.00 69.81 92 PRO A C 1
ATOM 776 O O . PRO A 1 92 ? 11.176 1.546 -8.146 1.00 69.81 92 PRO A O 1
ATOM 779 N N . GLU A 1 93 ? 12.864 1.280 -9.587 1.00 71.50 93 GLU A N 1
ATOM 780 C CA . GLU A 1 93 ? 12.128 1.654 -10.793 1.00 71.50 93 GLU A CA 1
ATOM 781 C C . GLU A 1 93 ? 11.045 0.637 -11.176 1.00 71.50 93 GLU A C 1
ATOM 783 O O . GLU A 1 93 ? 10.167 0.954 -11.980 1.00 71.50 93 GLU A O 1
ATOM 788 N N . SER A 1 94 ? 11.081 -0.589 -10.635 1.00 74.00 94 SER A N 1
ATOM 789 C CA . SER A 1 94 ? 10.028 -1.576 -10.901 1.00 74.00 94 SER A CA 1
ATOM 790 C C . SER A 1 94 ? 8.687 -1.135 -10.309 1.00 74.00 94 SER A C 1
ATOM 792 O O . SER A 1 94 ? 7.650 -1.367 -10.923 1.00 74.00 94 SER A O 1
ATOM 794 N N . ALA A 1 95 ? 8.698 -0.416 -9.180 1.00 77.25 95 ALA A N 1
ATOM 795 C CA . ALA A 1 95 ? 7.487 0.066 -8.515 1.00 77.25 95 ALA A CA 1
ATOM 796 C C . ALA A 1 95 ? 6.699 1.101 -9.346 1.00 77.25 95 ALA A C 1
ATOM 798 O O . ALA A 1 95 ? 5.489 1.244 -9.176 1.00 77.25 95 ALA A O 1
ATOM 799 N N . GLU A 1 96 ? 7.362 1.798 -10.274 1.00 86.19 96 GLU A N 1
ATOM 800 C CA . GLU A 1 96 ? 6.744 2.808 -11.146 1.00 86.19 96 GLU A CA 1
ATOM 801 C C . GLU A 1 96 ? 6.241 2.231 -12.475 1.00 86.19 96 GLU A C 1
ATOM 803 O O . GLU A 1 96 ? 5.527 2.896 -13.226 1.00 86.19 96 GLU A O 1
ATOM 808 N N . PHE A 1 97 ? 6.583 0.980 -12.786 1.00 82.00 97 PHE A N 1
ATOM 809 C CA . PHE A 1 97 ? 6.350 0.394 -14.103 1.00 82.00 97 PHE A CA 1
ATOM 810 C C . PHE A 1 97 ? 4.869 0.343 -14.491 1.00 82.00 97 PHE A C 1
ATOM 812 O O . PHE A 1 97 ? 4.537 0.461 -15.671 1.00 82.00 97 PHE A O 1
ATOM 819 N N . ILE A 1 98 ? 3.972 0.244 -13.504 1.00 85.88 98 ILE A N 1
ATOM 820 C CA . ILE A 1 98 ? 2.520 0.282 -13.711 1.00 85.88 98 ILE A CA 1
ATOM 821 C C . ILE A 1 98 ? 2.051 1.526 -14.486 1.00 85.88 98 ILE A C 1
ATOM 823 O O . ILE A 1 98 ? 1.064 1.457 -15.225 1.00 85.88 98 ILE A O 1
ATOM 827 N N . LEU A 1 99 ? 2.778 2.643 -14.374 1.00 89.56 99 LEU A N 1
ATOM 828 C CA . LEU A 1 99 ? 2.447 3.903 -15.040 1.00 89.56 99 LEU A CA 1
ATOM 829 C C . LEU A 1 99 ? 2.553 3.822 -16.568 1.00 89.56 99 LEU A C 1
ATOM 831 O O . LEU A 1 99 ? 1.900 4.598 -17.264 1.00 89.56 99 LEU A O 1
ATOM 835 N N . ASN A 1 100 ? 3.300 2.848 -17.098 1.00 85.50 100 ASN A N 1
ATOM 836 C CA . ASN A 1 100 ? 3.357 2.582 -18.536 1.00 85.50 100 ASN A CA 1
ATOM 837 C C . ASN A 1 100 ? 2.085 1.887 -19.059 1.00 85.50 100 ASN A C 1
ATOM 839 O O . ASN A 1 100 ? 1.829 1.920 -20.260 1.00 85.50 100 ASN A O 1
ATOM 843 N N . TYR A 1 101 ? 1.272 1.277 -18.183 1.00 81.69 101 TYR A N 1
ATOM 844 C CA . TYR A 1 101 ? 0.065 0.525 -18.571 1.00 81.69 101 TYR A CA 1
ATOM 845 C C . TYR A 1 101 ? -1.220 1.295 -18.393 1.00 81.69 101 TYR A C 1
ATOM 847 O O . TYR A 1 101 ? -2.181 1.083 -19.133 1.00 81.69 101 TYR A O 1
ATOM 855 N N . ARG A 1 102 ? -1.288 2.126 -17.358 1.00 89.50 102 ARG A N 1
ATOM 856 C CA . ARG A 1 102 ? -2.526 2.797 -16.981 1.00 89.50 102 ARG A CA 1
ATOM 857 C C . ARG A 1 102 ? -2.241 4.058 -16.180 1.00 89.50 102 ARG A C 1
ATOM 859 O O . ARG A 1 102 ? -1.226 4.180 -15.507 1.00 89.50 102 ARG A O 1
ATOM 866 N N . LYS A 1 103 ? -3.198 4.983 -16.242 1.00 90.94 103 LYS A N 1
ATOM 867 C CA . LYS A 1 103 ? -3.158 6.277 -15.539 1.00 90.94 103 LYS A CA 1
ATOM 868 C C . LYS A 1 103 ? -4.076 6.331 -14.317 1.00 90.94 103 LYS A C 1
ATOM 870 O O . LYS A 1 103 ? -4.040 7.297 -13.563 1.00 90.94 103 LYS A O 1
ATOM 875 N N . THR A 1 104 ? -4.924 5.320 -14.143 1.00 94.12 104 THR A N 1
ATOM 876 C CA . THR A 1 104 ? -5.926 5.246 -13.077 1.00 94.12 104 THR A CA 1
ATOM 877 C C . THR A 1 104 ? -5.944 3.860 -12.466 1.00 94.12 104 THR A C 1
ATOM 879 O O . THR A 1 104 ? -5.734 2.876 -13.181 1.00 94.12 104 THR A O 1
ATOM 882 N N . ARG A 1 105 ? -6.251 3.793 -11.170 1.00 93.12 105 ARG A N 1
ATOM 883 C CA . ARG A 1 105 ? -6.351 2.539 -10.428 1.00 93.12 105 ARG A CA 1
ATOM 884 C C . ARG A 1 105 ? -7.383 1.591 -11.033 1.00 93.12 105 ARG A C 1
ATOM 886 O O . ARG A 1 105 ? -8.473 2.008 -11.434 1.00 93.12 105 ARG A O 1
ATOM 893 N N . SER A 1 106 ? -7.064 0.302 -11.037 1.00 90.06 106 SER A N 1
ATOM 894 C CA . SER A 1 106 ? -8.063 -0.748 -11.205 1.00 90.06 106 SER A CA 1
ATOM 895 C C . SER A 1 106 ? -8.916 -0.882 -9.945 1.00 90.06 106 SER A C 1
ATOM 897 O O . SER A 1 106 ? -8.472 -0.645 -8.826 1.00 90.06 106 SER A O 1
ATOM 899 N N . ARG A 1 107 ? -10.169 -1.292 -10.142 1.00 88.12 107 ARG A N 1
ATOM 900 C CA . ARG A 1 107 ? -11.077 -1.731 -9.068 1.00 88.12 107 ARG A CA 1
ATOM 901 C C . ARG A 1 107 ? -11.399 -3.220 -9.150 1.00 88.12 107 ARG A C 1
ATOM 903 O O . ARG A 1 107 ? -12.167 -3.732 -8.340 1.00 88.12 107 ARG A O 1
ATOM 910 N N . LYS A 1 108 ? -10.865 -3.910 -10.159 1.00 87.31 108 LYS A N 1
ATOM 911 C CA . LYS A 1 108 ? -11.093 -5.337 -10.368 1.00 87.31 108 LYS A CA 1
ATOM 912 C C . LYS A 1 108 ? -10.056 -6.098 -9.561 1.00 87.31 108 LYS A C 1
ATOM 914 O O . LYS A 1 108 ? -8.872 -5.950 -9.833 1.00 87.31 108 LYS A O 1
ATOM 919 N N . TYR A 1 109 ? -10.500 -6.931 -8.621 1.00 82.06 109 TYR A N 1
ATOM 920 C CA . TYR A 1 109 ? -9.622 -7.736 -7.760 1.00 82.06 109 TYR A CA 1
ATOM 921 C C . TYR A 1 109 ? -8.559 -8.525 -8.532 1.00 82.06 109 TYR A C 1
ATOM 923 O O . TYR A 1 109 ? -7.431 -8.650 -8.074 1.00 82.06 109 TYR A O 1
ATOM 931 N N . ASN A 1 110 ? -8.902 -9.016 -9.724 1.00 81.25 110 ASN A N 1
ATOM 932 C CA . ASN A 1 110 ? -7.996 -9.767 -10.587 1.00 81.25 110 ASN A CA 1
ATOM 933 C C . ASN A 1 110 ? -7.093 -8.888 -11.478 1.00 81.25 110 ASN A C 1
ATOM 935 O O . ASN A 1 110 ? -6.497 -9.395 -12.426 1.00 81.25 110 ASN A O 1
ATOM 939 N N . ASP A 1 111 ? -6.985 -7.588 -11.198 1.00 84.25 111 ASP A N 1
ATOM 940 C CA . ASP A 1 111 ? -6.158 -6.642 -11.955 1.00 84.25 111 ASP A CA 1
ATOM 941 C C . ASP A 1 111 ? -5.564 -5.543 -11.048 1.00 84.25 111 ASP A C 1
ATOM 943 O O . ASP A 1 111 ? -5.344 -4.426 -11.516 1.00 84.25 111 ASP A O 1
ATOM 947 N N . LEU A 1 112 ? -5.357 -5.837 -9.756 1.00 87.44 112 LEU A N 1
ATOM 948 C CA . LEU A 1 112 ? -4.728 -4.939 -8.776 1.00 87.44 112 LEU A CA 1
ATOM 949 C C . LEU A 1 112 ? -3.231 -5.231 -8.639 1.00 87.44 112 LEU A C 1
ATOM 951 O O . LEU A 1 112 ? -2.829 -6.390 -8.509 1.00 87.44 112 LEU A O 1
ATOM 955 N N . ASN A 1 113 ? -2.423 -4.177 -8.598 1.00 88.44 113 ASN A N 1
ATOM 956 C CA . ASN A 1 113 ? -1.079 -4.214 -8.037 1.00 88.44 113 ASN A CA 1
ATOM 957 C C . ASN A 1 113 ? -1.121 -4.086 -6.499 1.00 88.44 113 ASN A C 1
ATOM 959 O O . ASN A 1 113 ? -2.180 -3.892 -5.895 1.00 88.44 113 ASN A O 1
ATOM 963 N N . CYS A 1 114 ? 0.042 -4.182 -5.857 1.00 89.56 114 CYS A N 1
ATOM 964 C CA . CYS A 1 114 ? 0.149 -4.128 -4.404 1.00 89.56 114 CYS A CA 1
ATOM 965 C C . CYS A 1 114 ? -0.355 -2.818 -3.774 1.00 89.56 114 CYS A C 1
ATOM 967 O O . CYS A 1 114 ? -1.068 -2.848 -2.773 1.00 89.56 114 CYS A O 1
ATOM 969 N N . ILE A 1 115 ? -0.051 -1.677 -4.390 1.00 93.50 115 ILE A N 1
ATOM 970 C CA . ILE A 1 115 ? -0.490 -0.352 -3.942 1.00 93.50 115 ILE A CA 1
ATOM 971 C C . ILE A 1 115 ? -1.996 -0.194 -4.159 1.00 93.50 115 ILE A C 1
ATOM 973 O O . ILE A 1 115 ? -2.713 0.236 -3.261 1.00 93.50 115 ILE A O 1
ATOM 977 N N . GLU A 1 116 ? -2.506 -0.586 -5.327 1.00 93.56 116 GLU A N 1
ATOM 978 C CA . GLU A 1 116 ? -3.936 -0.537 -5.647 1.00 93.56 116 GLU A CA 1
ATOM 979 C C . GLU A 1 116 ? -4.764 -1.368 -4.654 1.00 93.56 116 GLU A C 1
ATOM 981 O O . GLU A 1 116 ? -5.838 -0.928 -4.243 1.00 93.56 116 GLU A O 1
ATOM 986 N N . TRP A 1 117 ? -4.255 -2.528 -4.223 1.00 93.69 117 TRP A N 1
ATOM 987 C CA . TRP A 1 117 ? -4.889 -3.358 -3.196 1.00 93.69 117 TRP A CA 1
ATOM 988 C C . TRP A 1 117 ? -4.955 -2.665 -1.832 1.00 93.69 117 TRP A C 1
ATOM 990 O O . TRP A 1 117 ? -6.030 -2.626 -1.231 1.00 93.69 117 TRP A O 1
ATOM 1000 N N . ILE A 1 118 ? -3.851 -2.057 -1.379 1.00 95.38 118 ILE A N 1
ATOM 1001 C CA . ILE A 1 118 ? -3.823 -1.273 -0.135 1.00 95.38 118 ILE A CA 1
ATOM 1002 C C . ILE A 1 118 ? -4.852 -0.142 -0.189 1.00 95.38 118 ILE A C 1
ATOM 1004 O O . ILE A 1 118 ? -5.687 -0.009 0.707 1.00 95.38 118 ILE A O 1
ATOM 1008 N N . LEU A 1 119 ? -4.844 0.642 -1.268 1.00 95.69 119 LEU A N 1
ATOM 1009 C CA . LEU A 1 119 ? -5.741 1.787 -1.413 1.00 95.69 119 LEU A CA 1
ATOM 1010 C C . LEU A 1 119 ? -7.207 1.356 -1.476 1.00 95.69 119 LEU A C 1
ATOM 1012 O O . LEU A 1 119 ? -8.054 2.004 -0.866 1.00 95.69 119 LEU A O 1
ATOM 1016 N N . LEU A 1 120 ? -7.512 0.243 -2.149 1.00 95.06 120 LEU A N 1
ATOM 1017 C CA . LEU A 1 120 ? -8.868 -0.294 -2.181 1.00 95.06 120 LEU A CA 1
ATOM 1018 C C . LEU A 1 120 ? -9.342 -0.711 -0.781 1.00 95.06 120 LEU A C 1
ATOM 1020 O O . LEU A 1 120 ? -10.484 -0.424 -0.424 1.00 95.06 120 LEU A O 1
ATOM 1024 N N . GLY A 1 121 ? -8.484 -1.341 0.027 1.00 94.94 121 GLY A N 1
ATOM 1025 C CA . GLY A 1 121 ? -8.811 -1.709 1.409 1.00 94.94 121 GLY A CA 1
ATOM 1026 C C . GLY A 1 121 ? -9.075 -0.500 2.309 1.00 94.94 121 GLY A C 1
ATOM 1027 O O . GLY A 1 121 ? -10.031 -0.502 3.090 1.00 94.94 121 GLY A O 1
ATOM 1028 N N . LEU A 1 122 ? -8.296 0.570 2.146 1.00 95.50 122 LEU A N 1
ATOM 1029 C CA . LEU A 1 122 ? -8.518 1.846 2.835 1.00 95.50 122 LEU A CA 1
ATOM 1030 C C . LEU A 1 122 ? -9.835 2.514 2.406 1.00 95.50 122 LEU A C 1
ATOM 1032 O O . LEU A 1 122 ? -10.594 2.996 3.247 1.00 95.50 122 LEU A O 1
ATOM 1036 N N . GLU A 1 123 ? -10.165 2.482 1.114 1.00 95.69 123 GLU A N 1
ATOM 1037 C CA . GLU A 1 123 ? -11.436 3.006 0.599 1.00 95.69 123 GLU A CA 1
ATOM 1038 C C . GLU A 1 123 ? -12.651 2.229 1.118 1.00 95.69 123 GLU A C 1
ATOM 1040 O O . GLU A 1 123 ? -13.690 2.828 1.399 1.00 95.69 123 GLU A O 1
ATOM 1045 N N . LYS A 1 124 ? -12.539 0.905 1.314 1.00 95.06 124 LYS A N 1
ATOM 1046 C CA . LYS A 1 124 ? -13.595 0.115 1.981 1.00 95.06 124 LYS A CA 1
ATOM 1047 C C . LYS A 1 124 ? -13.853 0.579 3.413 1.00 95.06 124 LYS A C 1
ATOM 1049 O O . LYS A 1 124 ? -14.991 0.483 3.872 1.00 95.06 124 LYS A O 1
ATOM 1054 N N . GLY A 1 125 ? -12.824 1.102 4.074 1.00 94.62 125 GLY A N 1
ATOM 1055 C CA . GLY A 1 125 ? -12.900 1.702 5.402 1.00 94.62 125 GLY A CA 1
ATOM 1056 C C . GLY A 1 125 ? -13.335 3.169 5.419 1.00 94.62 125 GLY A C 1
ATOM 1057 O O . GLY A 1 125 ? -13.433 3.767 6.491 1.00 94.62 125 GLY A O 1
ATOM 1058 N N . GLY A 1 126 ? -13.623 3.759 4.254 1.00 94.25 126 GLY A N 1
ATOM 1059 C CA . GLY A 1 126 ? -14.176 5.107 4.128 1.00 94.25 126 GLY A CA 1
ATOM 1060 C C . GLY A 1 126 ? -13.155 6.228 3.916 1.00 94.25 126 GLY A C 1
ATOM 1061 O O . GLY A 1 126 ? -13.552 7.395 3.978 1.00 94.25 126 GLY A O 1
ATOM 1062 N N . LEU A 1 127 ? -11.880 5.911 3.656 1.00 92.94 127 LEU A N 1
ATOM 1063 C CA . LEU A 1 127 ? -10.919 6.904 3.161 1.00 92.94 127 LEU A CA 1
ATOM 1064 C C . LEU A 1 127 ? -11.249 7.290 1.713 1.00 92.94 127 LEU A C 1
ATOM 1066 O O . LEU A 1 127 ? -11.630 6.445 0.905 1.00 92.94 127 LEU A O 1
ATOM 1070 N N . ILE A 1 128 ? -11.072 8.567 1.374 1.00 91.44 128 ILE A N 1
ATOM 1071 C CA . ILE A 1 128 ? -11.233 9.066 0.004 1.00 91.44 128 ILE A CA 1
ATOM 1072 C C . ILE A 1 128 ? -9.841 9.316 -0.562 1.00 91.44 128 ILE A C 1
ATOM 1074 O O . ILE A 1 128 ? -9.153 10.245 -0.147 1.00 91.44 128 ILE A O 1
ATOM 1078 N N . LEU A 1 129 ? -9.430 8.475 -1.509 1.00 93.06 129 LEU A N 1
ATOM 1079 C CA . LEU A 1 129 ? -8.095 8.511 -2.099 1.00 93.06 129 LEU A CA 1
ATOM 1080 C C . LEU A 1 129 ? -8.181 8.880 -3.588 1.00 93.06 129 LEU A C 1
ATOM 1082 O O . LEU A 1 129 ? -9.071 8.394 -4.293 1.00 93.06 129 LEU A O 1
ATOM 1086 N N . PRO A 1 130 ? -7.261 9.702 -4.122 1.00 94.62 130 PRO A N 1
ATOM 1087 C CA . PRO A 1 130 ? -7.243 10.011 -5.547 1.00 94.62 130 PRO A CA 1
ATOM 1088 C C . PRO A 1 130 ? -7.136 8.754 -6.422 1.00 94.62 130 PRO A C 1
ATOM 1090 O O . PRO A 1 130 ? -6.436 7.788 -6.109 1.00 94.62 130 PRO A O 1
ATOM 1093 N N . ASN A 1 131 ? -7.841 8.741 -7.554 1.00 94.69 131 ASN A N 1
ATOM 1094 C CA . ASN A 1 131 ? -7.873 7.572 -8.442 1.00 94.69 131 ASN A CA 1
ATOM 1095 C C . ASN A 1 131 ? -6.597 7.413 -9.295 1.00 94.69 131 ASN A C 1
ATOM 1097 O O . ASN A 1 131 ? -6.440 6.418 -9.995 1.00 94.69 131 ASN A O 1
ATOM 1101 N N . ASN A 1 132 ? -5.700 8.397 -9.259 1.00 95.06 132 ASN A N 1
ATOM 1102 C CA . ASN A 1 132 ? -4.449 8.457 -10.015 1.00 95.06 132 ASN A CA 1
ATOM 1103 C C . ASN A 1 132 ? -3.208 8.112 -9.169 1.00 95.06 132 ASN A C 1
ATOM 1105 O O . ASN A 1 132 ? -2.094 8.402 -9.598 1.00 95.06 132 ASN A O 1
ATOM 1109 N N . ILE A 1 133 ? -3.386 7.523 -7.982 1.00 95.69 133 ILE A N 1
ATOM 1110 C CA . ILE A 1 133 ? -2.290 6.970 -7.177 1.00 95.69 133 ILE A CA 1
ATOM 1111 C C . ILE A 1 133 ? -2.188 5.475 -7.468 1.00 95.69 133 ILE A C 1
ATOM 1113 O O . ILE A 1 133 ? -3.086 4.723 -7.120 1.00 95.69 133 ILE A O 1
ATOM 1117 N N . LEU A 1 134 ? -1.104 5.044 -8.101 1.00 93.81 134 LEU A N 1
ATOM 1118 C CA . LEU A 1 134 ? -0.859 3.659 -8.512 1.00 93.81 134 LEU A CA 1
ATOM 1119 C C . LEU A 1 134 ? 0.447 3.096 -7.947 1.00 93.81 134 LEU A C 1
ATOM 1121 O O . LEU A 1 134 ? 0.638 1.882 -7.985 1.00 93.81 134 LEU A O 1
ATOM 1125 N N . THR A 1 135 ? 1.334 3.966 -7.460 1.00 94.56 135 THR A N 1
ATOM 1126 C CA . THR A 1 135 ? 2.682 3.622 -6.995 1.00 94.56 135 THR A CA 1
ATOM 1127 C C . THR A 1 135 ? 2.915 4.116 -5.569 1.00 94.56 135 THR A C 1
ATOM 1129 O O . THR A 1 135 ? 2.247 5.044 -5.096 1.00 94.56 135 THR A O 1
ATOM 1132 N N . ALA A 1 136 ? 3.900 3.527 -4.886 1.00 94.88 136 ALA A N 1
ATOM 1133 C CA . ALA A 1 136 ? 4.312 3.972 -3.557 1.00 94.88 136 ALA A CA 1
ATOM 1134 C C . ALA A 1 136 ? 4.799 5.431 -3.568 1.00 94.88 136 ALA A C 1
ATOM 1136 O O . ALA A 1 136 ? 4.526 6.173 -2.631 1.00 94.88 136 ALA A O 1
ATOM 1137 N N . ASN A 1 137 ? 5.452 5.882 -4.644 1.00 95.44 137 ASN A N 1
ATOM 1138 C CA . ASN A 1 137 ? 5.922 7.262 -4.784 1.00 95.44 137 ASN A CA 1
ATOM 1139 C C . ASN A 1 137 ? 4.769 8.261 -4.911 1.00 95.44 137 ASN A C 1
ATOM 1141 O O . ASN A 1 137 ? 4.784 9.318 -4.282 1.00 95.44 137 ASN A O 1
ATOM 1145 N N . GLN A 1 138 ? 3.753 7.935 -5.716 1.00 96.25 138 GLN A N 1
ATOM 1146 C CA . GLN A 1 138 ? 2.560 8.770 -5.833 1.00 96.25 138 GLN A CA 1
ATOM 1147 C C . GLN A 1 138 ? 1.815 8.847 -4.498 1.00 96.25 138 GLN A C 1
ATOM 1149 O O . GLN A 1 138 ? 1.389 9.933 -4.103 1.00 96.25 138 GLN A O 1
ATOM 1154 N N . LEU A 1 139 ? 1.710 7.719 -3.786 1.00 96.50 139 LEU A N 1
ATOM 1155 C CA . LEU A 1 139 ? 1.090 7.667 -2.466 1.00 96.50 139 LEU A CA 1
ATOM 1156 C C . LEU A 1 139 ? 1.880 8.502 -1.457 1.00 96.50 139 LEU A C 1
ATOM 1158 O O . LEU A 1 139 ? 1.303 9.354 -0.795 1.00 96.50 139 LEU A O 1
ATOM 1162 N N . TYR A 1 140 ? 3.198 8.322 -1.396 1.00 96.62 140 TYR A N 1
ATOM 1163 C CA . TYR A 1 140 ? 4.092 9.086 -0.531 1.00 96.62 140 TYR A CA 1
ATOM 1164 C C . TYR A 1 140 ? 3.956 10.598 -0.746 1.00 96.62 140 TYR A C 1
ATOM 1166 O O . TYR A 1 140 ? 3.736 11.342 0.207 1.00 96.62 140 TYR A O 1
ATOM 1174 N N . LYS A 1 141 ? 4.008 11.063 -2.002 1.00 95.81 141 LYS A N 1
ATOM 1175 C CA . LYS A 1 141 ? 3.823 12.486 -2.333 1.00 95.81 141 LYS A CA 1
ATOM 1176 C C . LYS A 1 141 ? 2.466 13.003 -1.868 1.00 95.81 141 LYS A C 1
ATOM 1178 O O . LYS A 1 141 ? 2.388 14.095 -1.313 1.00 95.81 141 LYS A O 1
ATOM 1183 N N . TRP A 1 142 ? 1.407 12.224 -2.082 1.00 95.62 142 TRP A N 1
ATOM 1184 C CA . TRP A 1 142 ? 0.071 12.596 -1.631 1.00 95.62 142 TRP A CA 1
ATOM 1185 C C . TRP A 1 142 ? -0.009 12.676 -0.102 1.00 95.62 142 TRP A C 1
ATOM 1187 O O . TRP A 1 142 ? -0.513 13.667 0.423 1.00 95.62 142 TRP A O 1
ATOM 1197 N N . LEU A 1 143 ? 0.552 11.699 0.613 1.00 95.19 143 LEU A N 1
ATOM 1198 C CA . LEU A 1 143 ? 0.582 11.677 2.075 1.00 95.19 143 LEU A CA 1
ATOM 1199 C C . LEU A 1 143 ? 1.364 12.856 2.654 1.00 95.19 143 LEU A C 1
ATOM 1201 O O . LEU A 1 143 ? 0.885 13.505 3.576 1.00 95.19 143 LEU A O 1
ATOM 1205 N N . LYS A 1 144 ? 2.516 13.210 2.073 1.00 95.06 144 LYS A N 1
ATOM 1206 C CA . LYS A 1 144 ? 3.303 14.373 2.515 1.00 95.06 144 LYS A CA 1
ATOM 1207 C C . LYS A 1 144 ? 2.538 15.688 2.419 1.00 95.06 144 LYS A C 1
ATOM 1209 O O . LYS A 1 144 ? 2.729 16.552 3.265 1.00 95.06 144 LYS A O 1
ATOM 1214 N N . ILE A 1 145 ? 1.680 15.833 1.411 1.00 93.44 145 ILE A N 1
ATOM 1215 C CA . ILE A 1 145 ? 0.859 17.035 1.217 1.00 93.44 145 ILE A CA 1
ATOM 1216 C C . ILE A 1 145 ? -0.329 17.061 2.192 1.00 93.44 145 ILE A C 1
ATOM 1218 O O . ILE A 1 145 ? -0.762 18.134 2.595 1.00 93.44 145 ILE A O 1
ATOM 1222 N N . ASN A 1 146 ? -0.852 15.894 2.579 1.00 88.25 146 ASN A N 1
ATOM 1223 C CA . ASN A 1 146 ? -2.123 15.765 3.297 1.00 88.25 146 ASN A CA 1
ATOM 1224 C C . ASN A 1 146 ? -1.971 15.239 4.739 1.00 88.25 146 ASN A C 1
ATOM 1226 O O . ASN A 1 146 ? -2.971 14.893 5.355 1.00 88.25 146 ASN A O 1
ATOM 1230 N N . ASN A 1 147 ? -0.754 15.188 5.293 1.00 72.19 147 ASN A N 1
ATOM 1231 C CA . ASN A 1 147 ? -0.413 14.492 6.550 1.00 72.19 147 ASN A CA 1
ATOM 1232 C C . ASN A 1 147 ? -1.210 14.943 7.800 1.00 72.19 147 ASN A C 1
ATOM 1234 O O . ASN A 1 147 ? -1.183 14.273 8.825 1.00 72.19 147 ASN A O 1
ATOM 1238 N N . GLU A 1 148 ? -1.920 16.071 7.730 1.00 61.00 148 GLU A N 1
ATOM 1239 C CA . GLU A 1 148 ? -2.755 16.606 8.817 1.00 61.00 148 GLU A CA 1
ATOM 1240 C C . GLU A 1 148 ? -4.268 16.387 8.609 1.00 61.00 148 GLU A C 1
ATOM 1242 O O . GLU A 1 148 ? -5.065 16.737 9.477 1.00 61.00 148 GLU A O 1
ATOM 1247 N N . GLN A 1 149 ? -4.685 15.833 7.464 1.00 58.59 149 GLN A N 1
ATOM 1248 C CA . GLN A 1 149 ? -6.094 15.754 7.044 1.00 58.59 149 GLN A CA 1
ATOM 1249 C C . GLN A 1 149 ? -6.623 14.321 6.862 1.00 58.59 149 GLN A C 1
ATOM 1251 O O . GLN A 1 149 ? -7.781 14.156 6.469 1.00 58.59 149 GLN A O 1
ATOM 1256 N N . ILE A 1 150 ? -5.798 13.297 7.115 1.00 61.25 150 ILE A N 1
ATOM 1257 C CA . ILE A 1 150 ? -6.095 11.885 6.808 1.00 61.25 150 ILE A CA 1
ATOM 1258 C C . ILE A 1 150 ? -6.363 11.073 8.074 1.00 61.25 150 ILE A C 1
ATOM 1260 O O . ILE A 1 150 ? -5.658 11.266 9.085 1.00 61.25 150 ILE A O 1
#

Foldseek 3Di:
DPWWKKKKFKDAPNAGAAIWIQTPVFAIWFQDQVWTDGDHPVVVDDPRIDIDIFTDDQQAVVQLVVLSPDTAHQAVVLVCVCCVPPNDDPDSCSQVVCVVVDQFADPDSNHADGVSSNVNSSVSSPDDDDRRDRGSRSVVVVCVVCRPPD

pLDDT: mean 86.57, std 10.98, range [53.28, 96.81]

Sequence (150 aa):
MKEDQKIIIVFLNSIPYHCAVHISSEGVFELNFLGSNLRNLDEFYNKEYTYEEFKINIKDIKKTINFFACKCMLTEKIINYERNNRGWFKTPESAEFILNYRKTRSRKYNDLNCIEWILLGLEKGGLILPNNILTANQLYKWLKINNEQI

Secondary structure (DSSP, 8-state):
-PPPEEEEEEEETTEEEEEEEEETTTEEEEEETTEEEEE-HHHH--TTSEEEEEE---S-HHHHHHHHTS-----HHHHHHHHHHH-----GGGGGGGGGT-SS----GGG--HHHHHHHHHHHTT----TT--SHHHHHHHHHHHTTT-

Radius of gyration: 14.52 Å; chains: 1; bounding box: 33×31×44 Å